Protein AF-A0A1B6J765-F1 (afdb_monomer)

Organism: NCBI:txid320908

Mean predicted aligned error: 17.03 Å

Structure (mmCIF, N/CA/C/O backbone):
data_AF-A0A1B6J765-F1
#
_entry.id   AF-A0A1B6J765-F1
#
loop_
_atom_site.group_PDB
_atom_site.id
_atom_site.type_symbol
_atom_site.label_atom_id
_atom_site.label_alt_id
_atom_site.label_comp_id
_atom_site.label_asym_id
_atom_site.label_entity_id
_atom_site.label_seq_id
_atom_site.pdbx_PDB_ins_code
_atom_site.Cartn_x
_atom_site.Cartn_y
_atom_site.Cartn_z
_atom_site.occupancy
_atom_site.B_iso_or_equiv
_atom_site.auth_seq_id
_atom_site.auth_comp_id
_atom_site.auth_asym_id
_atom_site.auth_atom_id
_atom_site.pdbx_PDB_model_num
ATOM 1 N N . SER A 1 1 ? -28.814 0.340 25.555 1.00 53.62 1 SER A N 1
ATOM 2 C CA . SER A 1 1 ? -27.877 -0.521 26.296 1.00 53.62 1 SER A CA 1
ATOM 3 C C . SER A 1 1 ? -27.407 0.220 27.529 1.00 53.62 1 SER A C 1
ATOM 5 O O . SER A 1 1 ? -26.947 1.342 27.382 1.00 53.62 1 SER A O 1
ATOM 7 N N . GLN A 1 2 ? -27.602 -0.338 28.723 1.00 62.03 2 GLN A N 1
ATOM 8 C CA . GLN A 1 2 ? -27.022 0.190 29.964 1.00 62.03 2 GLN A CA 1
ATOM 9 C C . GLN A 1 2 ? -25.635 -0.446 30.112 1.00 62.03 2 GLN A C 1
ATOM 11 O O . GLN A 1 2 ? -25.536 -1.672 30.098 1.00 62.03 2 GLN A O 1
ATOM 16 N N . SER A 1 3 ? -24.577 0.363 30.157 1.00 79.31 3 SER A N 1
ATOM 17 C CA . SER A 1 3 ? -23.199 -0.123 30.300 1.00 79.31 3 SER A CA 1
ATOM 18 C C . SER A 1 3 ? -22.874 -0.322 31.780 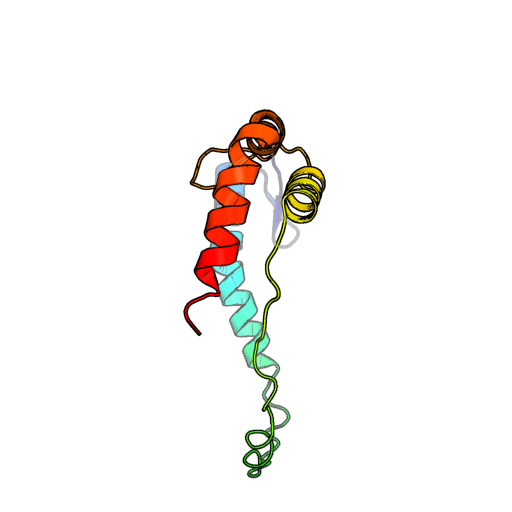1.00 79.31 3 SER A C 1
ATOM 20 O O . SER A 1 3 ? -23.117 0.574 32.583 1.00 79.31 3 SER A O 1
ATOM 22 N N . SER A 1 4 ? -22.312 -1.475 32.140 1.00 85.38 4 SER A N 1
ATOM 23 C CA . SER A 1 4 ? -21.876 -1.785 33.505 1.00 85.38 4 SER A CA 1
ATOM 24 C C . SER A 1 4 ? -20.495 -2.431 33.495 1.00 85.38 4 SER A C 1
ATOM 26 O O . SER A 1 4 ? -20.233 -3.284 32.646 1.00 85.38 4 SER A O 1
ATOM 28 N N . ILE A 1 5 ? -19.641 -2.061 34.447 1.00 88.44 5 ILE A N 1
ATOM 29 C CA . ILE A 1 5 ? -18.293 -2.616 34.626 1.00 88.44 5 ILE A CA 1
ATOM 30 C C . ILE A 1 5 ? -18.120 -3.128 36.059 1.00 88.44 5 ILE A C 1
ATOM 32 O O . ILE A 1 5 ? -18.786 -2.650 36.977 1.00 88.44 5 ILE A O 1
ATOM 36 N N . ILE A 1 6 ? -17.252 -4.122 36.249 1.00 88.81 6 ILE A N 1
ATOM 37 C CA . ILE A 1 6 ? -16.921 -4.663 37.573 1.00 88.81 6 ILE A CA 1
ATOM 38 C C . ILE A 1 6 ? -15.605 -4.032 38.021 1.00 88.81 6 ILE A C 1
ATOM 40 O O . ILE A 1 6 ? -14.597 -4.159 37.329 1.00 88.81 6 ILE A O 1
ATOM 44 N N . ILE A 1 7 ? -15.621 -3.360 39.170 1.00 83.25 7 ILE A N 1
ATOM 45 C CA . ILE A 1 7 ? -14.446 -2.744 39.795 1.00 83.25 7 ILE A CA 1
ATOM 46 C C . ILE A 1 7 ? -14.388 -3.237 41.236 1.00 83.25 7 ILE A C 1
ATOM 48 O O . ILE A 1 7 ? -15.349 -3.047 41.979 1.00 83.25 7 ILE A O 1
ATOM 52 N N . ASN A 1 8 ? -13.277 -3.863 41.637 1.00 82.88 8 ASN A N 1
ATOM 53 C CA . ASN A 1 8 ? -13.084 -4.414 42.987 1.00 82.88 8 ASN A CA 1
ATOM 54 C C . ASN A 1 8 ? -14.277 -5.279 43.445 1.00 82.88 8 ASN A C 1
ATOM 56 O O . ASN A 1 8 ? -14.857 -5.039 44.501 1.00 82.88 8 ASN A O 1
ATOM 60 N N . ASP A 1 9 ? -14.698 -6.215 42.586 1.00 85.62 9 ASP A N 1
ATOM 61 C CA . ASP A 1 9 ? -15.844 -7.118 42.793 1.00 85.62 9 ASP A CA 1
ATOM 62 C C . ASP A 1 9 ? -17.214 -6.434 42.969 1.00 85.62 9 ASP A C 1
ATOM 64 O O . ASP A 1 9 ? -18.216 -7.087 43.267 1.00 85.62 9 ASP A O 1
ATOM 68 N N . LYS A 1 10 ? -17.304 -5.123 42.718 1.00 87.31 10 LYS A N 1
ATOM 69 C CA . LYS A 1 10 ? -18.553 -4.361 42.731 1.00 87.31 10 LYS A CA 1
ATOM 70 C C . LYS A 1 10 ? -19.003 -4.039 41.312 1.00 87.31 10 LYS A C 1
ATOM 72 O O . LYS A 1 10 ? -18.231 -3.550 40.490 1.00 87.31 10 LYS A O 1
ATOM 77 N N . VAL A 1 11 ? -20.286 -4.263 41.038 1.00 88.56 11 VAL A N 1
ATOM 78 C CA . VAL A 1 11 ? -20.915 -3.840 39.782 1.00 88.56 11 VAL A CA 1
ATOM 79 C C . VAL A 1 11 ? -21.187 -2.337 39.841 1.00 88.56 11 VAL A C 1
ATOM 81 O O . VAL A 1 11 ? -21.936 -1.869 40.699 1.00 88.56 11 VAL A O 1
ATOM 84 N N . VAL A 1 12 ? -20.590 -1.593 38.914 1.00 89.50 12 VAL A N 1
ATOM 85 C CA . VAL A 1 12 ? -20.803 -0.157 38.712 1.00 89.50 12 VAL A CA 1
ATOM 86 C C . VAL A 1 12 ? -21.566 0.044 37.408 1.00 89.50 12 VAL A C 1
ATOM 88 O O . VAL A 1 12 ? -21.174 -0.464 36.358 1.00 89.50 12 VAL A O 1
ATOM 91 N N . ASN A 1 13 ? -22.679 0.768 37.478 1.00 90.12 13 ASN A N 1
ATOM 92 C CA . ASN A 1 13 ? -23.591 1.019 36.357 1.00 90.12 13 ASN A CA 1
ATOM 93 C C . ASN A 1 13 ? -23.967 2.503 36.202 1.00 90.12 13 ASN A C 1
ATOM 95 O O . ASN A 1 13 ? -24.742 2.846 35.313 1.00 90.12 13 ASN A O 1
ATOM 99 N N . ASN A 1 14 ? -23.426 3.387 37.047 1.00 90.25 14 ASN A N 1
ATOM 100 C CA . ASN A 1 14 ? -23.573 4.825 36.876 1.00 90.25 14 ASN A CA 1
ATOM 101 C C . ASN A 1 14 ? -22.770 5.265 35.634 1.00 90.25 14 ASN A C 1
ATOM 103 O O . ASN A 1 14 ? -21.556 5.063 35.616 1.00 90.25 14 ASN A O 1
ATOM 107 N N . PRO A 1 15 ? -23.393 5.872 34.605 1.00 88.50 15 PRO A N 1
ATOM 108 C CA . PRO A 1 15 ? -22.705 6.210 33.357 1.00 88.50 15 PRO A CA 1
ATOM 109 C C . PRO A 1 15 ? -21.472 7.106 33.529 1.00 88.50 15 PRO A C 1
ATOM 111 O O . PRO A 1 15 ? -20.494 6.926 32.805 1.00 88.50 15 PRO A O 1
ATOM 114 N N . SER A 1 16 ? -21.500 8.040 34.485 1.00 89.62 16 SER A N 1
ATOM 115 C CA . SER A 1 16 ? -20.371 8.929 34.769 1.00 89.62 16 SER A CA 1
ATOM 116 C C . SER A 1 16 ? -19.219 8.167 35.416 1.00 89.62 16 SER A C 1
ATOM 118 O O . SER A 1 16 ? -18.089 8.280 34.953 1.00 89.62 16 SER A O 1
ATOM 120 N N . GLU A 1 17 ? -19.509 7.329 36.416 1.00 88.25 17 GLU A N 1
ATOM 121 C CA . GLU A 1 17 ? -18.488 6.503 37.081 1.00 88.25 17 GLU A CA 1
ATOM 122 C C . GLU A 1 17 ? -17.881 5.472 36.119 1.00 88.25 17 GLU A C 1
ATOM 124 O O . GLU A 1 17 ? -16.673 5.242 36.124 1.00 88.25 17 GLU A O 1
ATOM 129 N N . VAL A 1 18 ? -18.703 4.877 35.245 1.00 90.06 18 VAL A N 1
ATOM 130 C CA . VAL A 1 18 ? -18.243 3.954 34.197 1.00 90.06 18 VAL A CA 1
ATOM 131 C C . VAL A 1 18 ? -17.282 4.667 33.243 1.00 90.06 18 VAL A C 1
ATOM 133 O O . VAL A 1 18 ? -16.211 4.138 32.946 1.00 90.06 18 VAL A O 1
ATOM 136 N N . ALA A 1 19 ? -17.648 5.861 32.766 1.00 90.12 19 ALA A N 1
ATOM 137 C CA . ALA A 1 19 ? -16.816 6.643 31.856 1.00 90.12 19 ALA A CA 1
ATOM 138 C C . ALA A 1 19 ? -15.506 7.092 32.517 1.00 90.12 19 ALA A C 1
ATOM 140 O O . ALA A 1 19 ? -14.444 7.000 31.905 1.00 90.12 19 ALA A O 1
ATOM 141 N N . GLU A 1 20 ? -15.564 7.537 33.771 1.00 92.25 20 GLU A N 1
ATOM 142 C CA . GLU A 1 20 ? -14.396 7.978 34.530 1.00 92.25 20 GLU A CA 1
ATOM 143 C C . GLU A 1 20 ? -13.400 6.837 34.755 1.00 92.25 20 GLU A C 1
ATOM 145 O O . GLU A 1 20 ? -12.208 6.998 34.476 1.00 92.25 20 GLU A O 1
ATOM 150 N N . HIS A 1 21 ? -13.874 5.658 35.166 1.00 89.69 21 HIS A N 1
ATOM 151 C CA . HIS A 1 21 ? -13.003 4.498 35.340 1.00 89.69 21 HIS A CA 1
ATOM 152 C C . HIS A 1 21 ? -12.411 4.004 34.027 1.00 89.69 21 HIS A C 1
ATOM 154 O O . HIS A 1 21 ? -11.222 3.685 33.973 1.00 89.69 21 HIS A O 1
ATOM 160 N N . PHE A 1 22 ? -13.215 3.970 32.966 1.00 89.56 22 PHE A N 1
ATOM 161 C CA . PHE A 1 22 ? -12.745 3.595 31.640 1.00 89.56 22 PHE A CA 1
ATOM 162 C C . PHE A 1 22 ? -11.639 4.544 31.158 1.00 89.56 22 PHE A C 1
ATOM 164 O O . PHE A 1 22 ? -10.551 4.101 30.791 1.00 89.56 22 PHE A O 1
ATOM 171 N N . ASN A 1 23 ? -11.879 5.855 31.220 1.00 92.31 23 ASN A N 1
ATOM 172 C CA . ASN A 1 23 ? -10.921 6.861 30.762 1.00 92.31 23 ASN A CA 1
ATOM 173 C C . ASN A 1 23 ? -9.639 6.852 31.597 1.00 92.31 23 ASN A C 1
ATOM 175 O O . ASN A 1 23 ? -8.542 6.916 31.039 1.00 92.31 23 ASN A O 1
ATOM 179 N N . THR A 1 24 ? -9.765 6.731 32.919 1.00 91.38 24 THR A N 1
ATOM 180 C CA . THR A 1 24 ? -8.619 6.667 33.833 1.00 91.38 24 THR A CA 1
ATOM 181 C C . THR A 1 24 ? -7.752 5.446 33.543 1.00 91.38 24 THR A C 1
ATOM 183 O O . THR A 1 24 ? -6.540 5.583 33.385 1.00 91.38 24 THR A O 1
ATOM 186 N N . PHE A 1 25 ? -8.365 4.269 33.376 1.00 90.62 25 PHE A N 1
ATOM 187 C CA . PHE A 1 25 ? -7.641 3.037 33.064 1.00 90.62 25 PHE A CA 1
ATOM 188 C C . PHE A 1 25 ? -6.818 3.166 31.776 1.00 90.62 25 PHE A C 1
ATOM 190 O O . PHE A 1 25 ? -5.609 2.937 31.785 1.00 90.62 25 PHE A O 1
ATOM 197 N N . PHE A 1 26 ? -7.442 3.583 30.670 1.00 91.88 26 PHE A N 1
ATOM 198 C CA . PHE A 1 26 ? -6.742 3.683 29.385 1.00 91.88 26 PHE A CA 1
ATOM 199 C C . PHE A 1 26 ? -5.738 4.839 29.322 1.00 91.88 26 PHE A C 1
ATOM 201 O O . PHE A 1 26 ? -4.791 4.765 28.542 1.00 91.88 26 PHE A O 1
ATOM 208 N N . SER A 1 27 ? -5.890 5.863 30.165 1.00 92.62 27 SER A N 1
ATOM 209 C CA . SER A 1 27 ? -4.890 6.930 30.296 1.00 92.62 27 SER A CA 1
ATOM 210 C C . SER A 1 27 ? -3.646 6.475 31.069 1.00 92.62 27 SER A C 1
ATOM 212 O O . SER A 1 27 ? -2.553 6.961 30.797 1.00 92.62 27 SER A O 1
ATOM 214 N N . GLN A 1 28 ? -3.789 5.534 32.010 1.00 91.94 28 GLN A N 1
ATOM 215 C CA . GLN A 1 28 ? -2.712 5.110 32.919 1.00 91.94 28 GLN A CA 1
ATOM 216 C C . GLN A 1 28 ? -2.042 3.784 32.528 1.00 91.94 28 GLN A C 1
ATOM 218 O O . GLN A 1 28 ? -0.925 3.512 32.968 1.00 91.94 28 GLN A O 1
ATOM 223 N N . VAL A 1 29 ? -2.673 2.964 31.677 1.00 89.19 29 VAL A N 1
ATOM 224 C CA . VAL A 1 29 ? -2.199 1.605 31.347 1.00 89.19 29 VAL A CA 1
ATOM 225 C C . VAL A 1 29 ? -0.754 1.562 30.834 1.00 89.19 29 VAL A C 1
ATOM 227 O O . VAL A 1 29 ? -0.019 0.631 31.163 1.00 89.19 29 VAL A O 1
ATOM 230 N N . GLY A 1 30 ? -0.309 2.572 30.080 1.00 84.38 30 GLY A N 1
ATOM 231 C CA . GLY A 1 30 ? 1.073 2.657 29.597 1.00 84.38 30 GLY A CA 1
ATOM 232 C C . GLY A 1 30 ? 2.091 2.809 30.733 1.00 84.38 30 GLY A C 1
ATOM 233 O O . GLY A 1 30 ? 3.053 2.045 30.811 1.00 84.38 30 GLY A O 1
ATOM 234 N N . GLU A 1 31 ? 1.847 3.743 31.654 1.00 87.94 31 GLU A N 1
ATOM 235 C CA . GLU A 1 31 ? 2.715 4.001 32.810 1.00 87.94 31 GLU A CA 1
ATOM 236 C C . GLU A 1 31 ? 2.683 2.844 33.822 1.00 87.94 31 GLU A C 1
ATOM 238 O O . GLU A 1 31 ? 3.728 2.397 34.302 1.00 87.94 31 GLU A O 1
ATOM 243 N N . THR A 1 32 ? 1.500 2.280 34.092 1.00 84.38 32 THR A N 1
ATOM 244 C CA . THR A 1 32 ? 1.358 1.096 34.958 1.00 84.38 32 THR A CA 1
ATOM 245 C C . THR A 1 32 ? 2.128 -0.105 34.399 1.00 84.38 32 THR A C 1
ATOM 247 O O . THR A 1 32 ? 2.792 -0.825 35.141 1.00 84.38 32 THR A O 1
ATOM 250 N N . THR A 1 33 ? 2.104 -0.309 33.079 1.00 85.31 33 THR A N 1
ATOM 251 C CA . THR A 1 33 ? 2.829 -1.423 32.445 1.00 85.31 33 THR A CA 1
ATOM 252 C C . THR A 1 33 ? 4.348 -1.244 32.548 1.00 85.31 33 THR A C 1
ATOM 254 O O . THR A 1 33 ? 5.056 -2.198 32.869 1.00 85.31 33 THR A O 1
ATOM 257 N N . LEU A 1 34 ? 4.850 -0.023 32.330 1.00 84.56 34 LEU A N 1
ATOM 258 C CA . LEU A 1 34 ? 6.280 0.300 32.428 1.00 84.56 34 LEU A CA 1
ATOM 259 C C . LEU A 1 34 ? 6.821 0.170 33.859 1.00 84.56 34 LEU A C 1
ATOM 261 O O . LEU A 1 34 ? 7.921 -0.338 34.080 1.00 84.56 34 LEU A O 1
ATOM 265 N N . THR A 1 35 ? 6.051 0.614 34.851 1.00 81.12 35 THR A N 1
ATOM 266 C CA . THR A 1 35 ? 6.452 0.510 36.261 1.00 81.12 35 THR A CA 1
ATOM 267 C C . THR A 1 35 ? 6.516 -0.946 36.728 1.00 81.12 35 THR A C 1
ATOM 269 O O . THR A 1 35 ? 7.490 -1.318 37.384 1.00 81.12 35 THR A O 1
ATOM 272 N N . LEU A 1 36 ? 5.571 -1.802 36.315 1.00 78.00 36 LEU A N 1
ATOM 273 C CA . LEU A 1 36 ? 5.643 -3.244 36.582 1.00 78.00 36 LEU A CA 1
ATOM 274 C C . LEU A 1 36 ? 6.826 -3.929 35.881 1.00 78.00 36 LEU A C 1
ATOM 276 O O . LEU A 1 36 ? 7.446 -4.816 36.470 1.00 78.00 36 LEU A O 1
ATOM 280 N N . SER A 1 37 ? 7.155 -3.554 34.638 1.00 73.75 37 SER A N 1
ATOM 281 C CA . SER A 1 37 ? 8.275 -4.182 33.921 1.00 73.75 37 SER A CA 1
ATOM 282 C C . SER A 1 37 ? 9.623 -3.856 34.560 1.00 73.75 37 SER A C 1
ATOM 284 O O . SER A 1 37 ? 10.462 -4.743 34.691 1.00 73.75 37 SER A O 1
ATOM 286 N N . ASN A 1 38 ? 9.808 -2.616 35.020 1.00 64.62 38 ASN A N 1
ATOM 287 C CA . ASN A 1 38 ? 11.055 -2.168 35.648 1.00 64.62 38 ASN A CA 1
ATOM 288 C C . ASN A 1 38 ? 11.287 -2.777 37.040 1.00 64.62 38 ASN A C 1
ATOM 290 O O . ASN A 1 38 ? 12.426 -2.876 37.487 1.00 64.62 38 ASN A O 1
ATOM 294 N N . GLN A 1 39 ? 10.231 -3.225 37.724 1.00 60.31 39 GLN A N 1
ATOM 295 C CA . GLN A 1 39 ? 10.352 -3.930 39.005 1.00 60.31 39 GLN A CA 1
ATOM 296 C C . GLN A 1 39 ? 10.808 -5.390 38.851 1.00 60.31 39 GLN A C 1
ATOM 298 O O . GLN A 1 39 ? 11.252 -5.998 39.823 1.00 60.31 39 GLN A O 1
ATOM 303 N N . LYS A 1 40 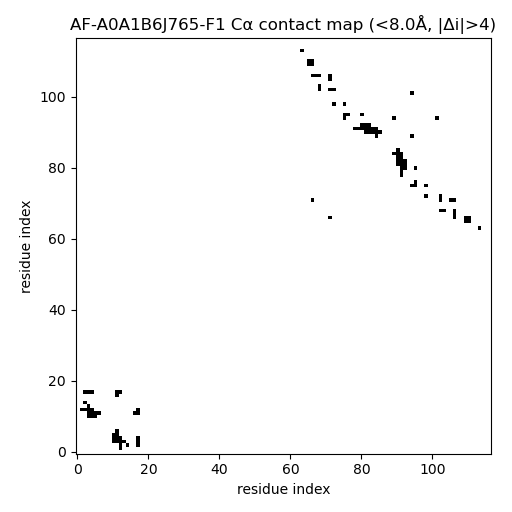? 10.728 -5.966 37.643 1.00 56.38 40 LYS A N 1
ATOM 304 C CA . LYS A 1 40 ? 11.051 -7.380 37.394 1.00 56.38 40 LYS A CA 1
ATOM 305 C C . LYS A 1 40 ? 12.522 -7.628 37.023 1.00 56.38 40 LYS A C 1
ATOM 307 O O . LYS A 1 40 ? 12.924 -8.782 36.915 1.00 56.38 40 LYS A O 1
ATOM 312 N N . THR A 1 41 ? 13.329 -6.580 36.852 1.00 53.59 41 THR A N 1
ATOM 313 C CA . THR A 1 41 ? 14.704 -6.652 36.314 1.00 53.59 41 THR A CA 1
ATOM 314 C C . THR A 1 41 ? 15.826 -6.511 37.352 1.00 53.59 41 THR A C 1
ATOM 316 O O . THR A 1 41 ? 16.982 -6.336 36.975 1.00 53.59 41 THR A O 1
ATOM 319 N N . VAL A 1 42 ? 15.557 -6.657 38.655 1.00 52.47 42 VAL A N 1
ATOM 320 C CA . VAL A 1 42 ? 16.61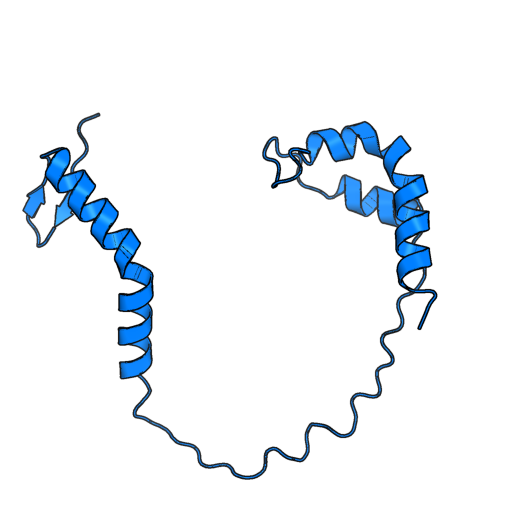2 -6.692 39.698 1.00 52.47 42 VAL A CA 1
ATOM 321 C C . VAL A 1 42 ? 17.163 -8.117 39.881 1.00 52.47 42 VAL A C 1
ATOM 323 O O . VAL A 1 42 ? 17.181 -8.669 40.976 1.00 52.47 42 VAL A O 1
ATOM 326 N N . GLY A 1 43 ? 17.576 -8.754 38.785 1.00 50.56 43 GLY A N 1
ATOM 327 C CA . GLY A 1 43 ? 18.043 -10.141 38.800 1.00 50.56 43 GLY A CA 1
ATOM 328 C C . GLY A 1 43 ? 18.746 -10.559 37.514 1.00 50.56 43 GLY A C 1
ATOM 329 O O . GLY A 1 43 ? 18.243 -11.432 36.820 1.00 50.56 43 GLY A O 1
ATOM 330 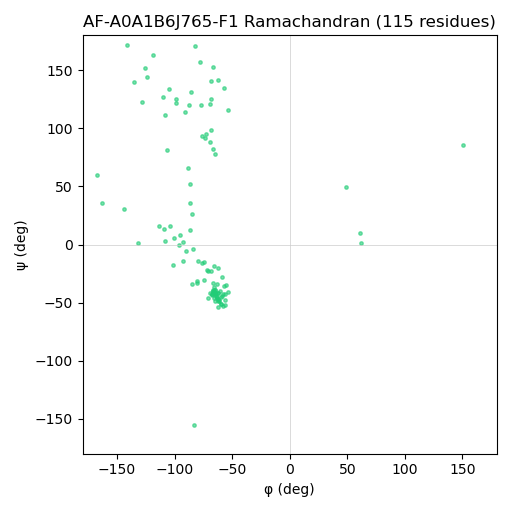N N . ASN A 1 44 ? 19.837 -9.859 37.188 1.00 45.88 44 ASN A N 1
ATOM 331 C CA . ASN A 1 44 ? 21.029 -10.291 36.433 1.00 45.88 44 ASN A CA 1
ATOM 332 C C . ASN A 1 44 ? 21.614 -9.086 35.689 1.00 45.88 44 ASN A C 1
ATOM 334 O O . ASN A 1 44 ? 21.317 -8.836 34.523 1.00 45.88 44 ASN A O 1
ATOM 338 N N . GLN A 1 45 ? 22.462 -8.328 36.385 1.00 49.88 45 GLN A N 1
ATOM 339 C CA . GLN A 1 45 ? 23.513 -7.574 35.712 1.00 49.88 45 GLN A CA 1
ATOM 340 C C . GLN A 1 45 ? 24.578 -8.584 35.281 1.00 49.88 45 GLN A C 1
ATOM 342 O O . GLN A 1 45 ? 25.476 -8.905 36.056 1.00 49.88 45 GLN A O 1
ATOM 347 N N . ASP A 1 46 ? 24.460 -9.105 34.063 1.00 46.62 46 ASP A N 1
ATOM 348 C CA . ASP A 1 46 ? 25.606 -9.710 33.391 1.00 46.62 46 ASP A CA 1
ATOM 349 C C . ASP A 1 46 ? 26.491 -8.570 32.884 1.00 46.62 46 ASP A C 1
ATOM 351 O O . ASP A 1 46 ? 26.289 -8.006 31.808 1.00 46.62 46 ASP A O 1
ATOM 355 N N . SER A 1 47 ? 27.466 -8.202 33.713 1.00 52.94 47 SER A N 1
ATOM 356 C CA . SER A 1 47 ? 28.612 -7.388 33.326 1.00 52.94 47 SER A CA 1
ATOM 357 C C . SER A 1 47 ? 29.480 -8.185 32.354 1.00 52.94 47 SER A C 1
ATOM 359 O O . SER A 1 47 ? 30.464 -8.799 32.753 1.00 52.94 47 SER A O 1
ATOM 361 N N . ASN A 1 48 ? 29.115 -8.194 31.075 1.00 47.66 48 ASN A N 1
ATOM 362 C CA . ASN A 1 48 ? 29.999 -8.642 30.005 1.00 47.66 48 ASN A CA 1
ATOM 363 C C . ASN A 1 48 ? 30.476 -7.421 29.219 1.00 47.66 48 ASN A C 1
ATOM 365 O O . ASN A 1 48 ? 29.960 -7.074 28.158 1.00 47.66 48 ASN A O 1
ATOM 369 N N . GLU A 1 49 ? 31.489 -6.766 29.781 1.00 51.69 49 GLU A N 1
ATOM 370 C CA . GLU A 1 49 ? 32.371 -5.836 29.083 1.00 51.69 49 GLU A CA 1
ATOM 371 C C . GLU A 1 49 ? 33.168 -6.600 28.010 1.00 51.69 49 GLU A C 1
ATOM 373 O O . GLU A 1 49 ? 34.319 -6.959 28.235 1.00 51.69 49 GLU A O 1
ATOM 378 N N . ASN A 1 50 ? 32.563 -6.911 26.856 1.00 49.16 50 ASN A N 1
ATOM 379 C CA . ASN A 1 50 ? 33.328 -7.203 25.634 1.00 49.16 50 ASN A CA 1
ATOM 380 C C . ASN A 1 50 ? 32.516 -7.146 24.324 1.00 49.16 50 ASN A C 1
ATOM 382 O O . ASN A 1 50 ? 32.762 -7.918 23.399 1.00 49.16 50 ASN A O 1
ATOM 386 N N . ASP A 1 51 ? 31.553 -6.232 24.207 1.00 46.62 51 ASP A N 1
ATOM 387 C CA . ASP A 1 51 ? 30.673 -6.153 23.028 1.00 46.62 51 ASP A CA 1
ATOM 388 C C . ASP A 1 51 ? 31.263 -5.293 21.886 1.00 46.62 51 ASP A C 1
ATOM 390 O O . ASP A 1 51 ? 30.569 -4.546 21.201 1.00 46.62 51 ASP A O 1
ATOM 394 N N . GLN A 1 52 ? 32.587 -5.350 21.699 1.00 53.28 52 GLN A N 1
ATOM 395 C CA . GLN A 1 52 ? 33.312 -4.589 20.668 1.00 53.28 52 GLN A CA 1
ATOM 396 C C . GLN A 1 52 ? 33.672 -5.407 19.416 1.00 53.28 52 GLN A C 1
ATOM 398 O O . GLN A 1 52 ? 34.331 -4.873 18.531 1.00 53.28 52 GLN A O 1
ATOM 403 N N . SER A 1 53 ? 33.228 -6.666 19.274 1.00 51.44 53 SER A N 1
ATOM 404 C CA . SER A 1 53 ? 33.617 -7.510 18.122 1.00 51.44 53 SER A CA 1
ATOM 405 C C . SER A 1 53 ? 32.529 -7.800 17.076 1.00 51.44 53 SER A C 1
ATOM 407 O O . SER A 1 53 ? 32.811 -8.490 16.098 1.00 51.44 53 SER A O 1
ATOM 409 N N . ILE A 1 54 ? 31.311 -7.256 17.200 1.00 53.56 54 ILE A N 1
ATOM 410 C CA . ILE A 1 54 ? 30.220 -7.541 16.235 1.00 53.56 54 ILE A CA 1
ATOM 411 C C . ILE A 1 54 ? 30.089 -6.469 15.129 1.00 53.56 54 ILE A C 1
ATOM 413 O O . ILE A 1 54 ? 29.266 -6.599 14.227 1.00 53.56 54 ILE A O 1
ATOM 417 N N . VAL A 1 55 ? 30.917 -5.419 15.121 1.00 55.91 55 VAL A N 1
ATOM 418 C CA . VAL A 1 55 ? 30.731 -4.297 14.173 1.00 55.91 55 VAL A CA 1
ATOM 419 C C . VAL A 1 55 ? 31.523 -4.449 12.860 1.00 55.91 55 VAL A C 1
ATOM 421 O O . VAL A 1 55 ? 31.185 -3.809 11.868 1.00 55.91 55 VAL A O 1
ATOM 424 N N . ASP A 1 56 ? 32.497 -5.359 12.772 1.00 56.81 56 ASP A N 1
ATOM 425 C CA . ASP A 1 56 ? 33.527 -5.268 11.721 1.00 56.81 56 ASP A CA 1
ATOM 426 C C . ASP A 1 56 ? 33.308 -6.073 10.426 1.00 56.81 56 ASP A C 1
ATOM 428 O O . ASP A 1 56 ? 34.204 -6.099 9.592 1.00 56.81 56 ASP A O 1
ATOM 432 N N . ASN A 1 57 ? 32.153 -6.707 10.169 1.00 58.41 57 ASN A N 1
ATOM 433 C CA . ASN A 1 57 ? 31.966 -7.449 8.900 1.00 58.41 57 ASN A CA 1
ATOM 434 C C . ASN A 1 57 ? 30.555 -7.410 8.285 1.00 58.41 57 ASN A C 1
ATOM 436 O O . ASN A 1 57 ? 30.160 -8.334 7.573 1.00 58.41 57 ASN A O 1
ATOM 440 N N . CYS A 1 58 ? 29.785 -6.337 8.474 1.00 58.38 58 CYS A N 1
ATOM 441 C CA . CYS A 1 58 ? 28.561 -6.142 7.686 1.00 58.38 58 CYS A CA 1
ATOM 442 C C . CYS A 1 58 ? 28.866 -5.380 6.382 1.00 58.38 58 CYS A C 1
ATOM 444 O O . CYS A 1 58 ? 28.431 -4.251 6.178 1.00 58.38 58 CYS A O 1
ATOM 446 N N . HIS A 1 59 ? 29.629 -6.001 5.477 1.00 61.25 59 HIS A N 1
ATOM 447 C CA . HIS A 1 59 ? 29.848 -5.498 4.112 1.00 61.25 59 HIS A CA 1
ATOM 448 C C . HIS A 1 59 ? 28.741 -5.935 3.136 1.00 61.25 59 HIS A C 1
ATOM 450 O O . HIS A 1 59 ? 28.967 -6.043 1.929 1.00 61.25 59 HIS A O 1
ATOM 456 N N . THR A 1 60 ? 27.523 -6.199 3.616 1.00 65.12 60 THR A N 1
ATOM 457 C CA . THR A 1 60 ? 26.380 -6.352 2.712 1.00 65.12 60 THR A CA 1
ATOM 458 C C . THR A 1 60 ? 26.010 -4.985 2.167 1.00 65.12 60 THR A C 1
ATOM 460 O O . THR A 1 60 ? 25.273 -4.225 2.791 1.00 65.12 60 THR A O 1
ATOM 463 N N . VAL A 1 61 ? 26.544 -4.674 0.986 1.00 70.81 61 VAL A N 1
ATOM 464 C CA . VAL A 1 61 ? 26.094 -3.542 0.178 1.00 70.81 61 VAL A CA 1
ATOM 465 C C . VAL A 1 61 ? 24.587 -3.691 -0.005 1.00 70.81 61 VAL A C 1
ATOM 467 O O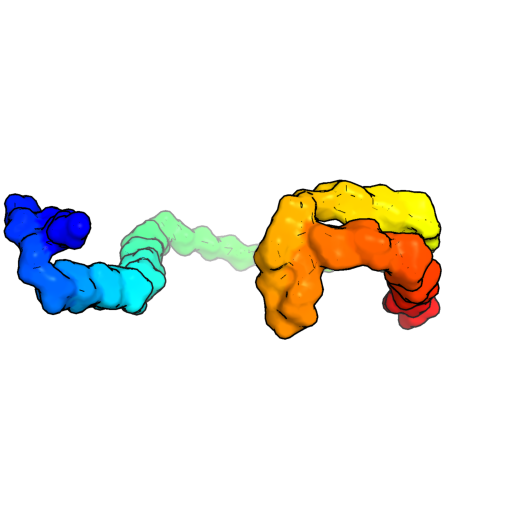 . VAL A 1 61 ? 24.116 -4.671 -0.587 1.00 70.81 61 VAL A O 1
ATOM 470 N N . PHE A 1 62 ? 23.827 -2.739 0.534 1.00 72.56 62 PHE A N 1
ATOM 471 C CA . PHE A 1 62 ? 22.383 -2.683 0.363 1.00 72.56 62 PHE A CA 1
ATOM 472 C C . PHE A 1 62 ? 22.081 -2.331 -1.096 1.00 72.56 62 PHE A C 1
ATOM 474 O O . PHE A 1 62 ? 21.995 -1.166 -1.469 1.00 72.56 62 PHE A O 1
ATOM 481 N N . ASN A 1 63 ? 21.989 -3.359 -1.939 1.00 75.75 63 ASN A N 1
ATOM 482 C CA . ASN A 1 63 ? 21.741 -3.219 -3.365 1.00 75.75 63 ASN A CA 1
ATOM 483 C C . ASN A 1 63 ? 20.320 -3.687 -3.688 1.00 75.75 63 ASN A C 1
ATOM 485 O O . ASN A 1 63 ? 20.009 -4.877 -3.599 1.00 75.75 63 ASN A O 1
ATOM 489 N N . LEU A 1 64 ? 19.458 -2.748 -4.071 1.00 82.81 64 LEU A N 1
ATOM 490 C CA . LEU A 1 64 ? 18.113 -3.045 -4.546 1.00 82.81 64 LEU A CA 1
ATOM 491 C C . LEU A 1 64 ? 18.095 -3.033 -6.073 1.00 82.81 64 LEU A C 1
ATOM 493 O O . LEU A 1 64 ? 18.446 -2.043 -6.711 1.00 82.81 64 LEU A O 1
ATOM 497 N N . GLY A 1 65 ? 17.634 -4.132 -6.667 1.00 86.62 65 GLY A N 1
ATOM 498 C CA . GLY A 1 65 ? 17.383 -4.181 -8.103 1.00 86.62 65 GLY A CA 1
ATOM 499 C C . GLY A 1 65 ? 16.228 -3.254 -8.514 1.00 86.62 65 GLY A C 1
ATOM 500 O O . GLY A 1 65 ? 15.311 -3.019 -7.721 1.00 86.62 65 GLY A O 1
ATOM 501 N N . PRO A 1 66 ? 16.220 -2.754 -9.763 1.00 91.19 66 PRO A N 1
ATOM 502 C CA . PRO A 1 66 ? 15.111 -1.956 -10.266 1.00 91.19 66 PRO A CA 1
ATOM 503 C C . PRO A 1 66 ? 13.808 -2.771 -10.297 1.00 91.19 66 PRO A C 1
ATOM 505 O O . PRO A 1 66 ? 13.784 -3.944 -10.673 1.00 91.19 66 PRO A O 1
ATOM 508 N N . THR A 1 67 ? 12.700 -2.122 -9.950 1.00 95.00 67 THR A N 1
ATOM 509 C CA . THR A 1 67 ? 11.349 -2.666 -10.082 1.00 95.00 67 THR A CA 1
ATOM 510 C C . THR A 1 67 ? 10.796 -2.492 -11.499 1.00 95.00 67 THR A C 1
ATOM 512 O O . THR A 1 67 ? 11.353 -1.791 -12.348 1.00 95.00 67 THR A O 1
ATOM 515 N N . ASN A 1 68 ? 9.655 -3.125 -11.765 1.00 97.00 68 ASN A N 1
ATOM 516 C CA . ASN A 1 68 ? 8.952 -3.064 -13.041 1.00 97.00 68 ASN A CA 1
ATOM 517 C C . ASN A 1 68 ? 7.429 -2.999 -12.848 1.00 97.00 68 ASN A C 1
ATOM 519 O O . ASN A 1 68 ? 6.904 -3.199 -11.751 1.00 97.00 68 ASN A O 1
ATOM 523 N N . PHE A 1 69 ? 6.715 -2.765 -13.950 1.00 98.31 69 PHE A N 1
ATOM 524 C CA . PHE A 1 69 ? 5.254 -2.656 -13.988 1.00 98.31 69 PHE A CA 1
ATOM 525 C C . PHE A 1 69 ? 4.548 -3.862 -13.365 1.00 98.31 69 PHE A C 1
ATOM 527 O O . PHE A 1 69 ? 3.575 -3.694 -12.634 1.00 98.31 69 PHE A O 1
ATOM 534 N N . ARG A 1 70 ? 5.044 -5.081 -13.616 1.00 98.06 70 ARG A N 1
ATOM 535 C CA . ARG A 1 70 ? 4.451 -6.312 -13.077 1.00 98.06 70 ARG A CA 1
ATOM 536 C C . ARG A 1 70 ? 4.609 -6.387 -11.561 1.00 98.06 70 ARG A C 1
ATOM 538 O O . ARG A 1 70 ? 3.653 -6.741 -10.879 1.00 98.06 70 ARG A O 1
ATOM 545 N N . GLY A 1 71 ? 5.787 -6.039 -11.045 1.00 97.56 71 GLY A N 1
ATOM 546 C CA . GLY A 1 71 ? 6.070 -6.013 -9.610 1.00 97.56 71 GLY A CA 1
ATOM 547 C C . GLY A 1 71 ? 5.178 -5.017 -8.874 1.00 97.56 71 GLY A C 1
ATOM 548 O O . GLY A 1 71 ? 4.509 -5.384 -7.910 1.00 97.56 71 GLY A O 1
ATOM 549 N N . VAL A 1 72 ? 5.085 -3.787 -9.385 1.00 98.06 72 VAL A N 1
ATOM 550 C CA . VAL A 1 72 ? 4.226 -2.750 -8.792 1.00 98.06 72 VAL A CA 1
ATOM 551 C C . VAL A 1 72 ? 2.744 -3.125 -8.899 1.00 98.06 72 VAL A C 1
ATOM 553 O O . VAL A 1 72 ? 2.012 -3.002 -7.919 1.00 98.06 72 VAL A O 1
ATOM 556 N N . ARG A 1 73 ? 2.295 -3.677 -10.036 1.00 98.50 73 ARG A N 1
ATOM 557 C CA . ARG A 1 73 ? 0.917 -4.173 -10.191 1.00 98.50 73 ARG A CA 1
ATOM 558 C C . ARG A 1 73 ? 0.587 -5.271 -9.183 1.00 98.50 73 ARG A C 1
ATOM 560 O O . ARG A 1 73 ? -0.487 -5.237 -8.583 1.00 98.50 73 ARG A O 1
ATOM 567 N N . ALA A 1 74 ? 1.488 -6.233 -8.992 1.00 98.25 74 ALA A N 1
ATOM 568 C CA . ALA A 1 74 ? 1.304 -7.308 -8.022 1.00 98.25 74 ALA A CA 1
ATOM 569 C C . ALA A 1 74 ? 1.220 -6.759 -6.589 1.00 98.25 74 ALA A C 1
ATOM 571 O O . ALA A 1 74 ? 0.335 -7.166 -5.839 1.00 98.25 74 ALA A O 1
ATOM 572 N N . ALA A 1 75 ? 2.071 -5.788 -6.244 1.00 97.94 75 ALA A N 1
ATOM 573 C CA . ALA A 1 75 ? 2.048 -5.120 -4.945 1.00 97.94 75 ALA A CA 1
ATOM 574 C C . ALA A 1 75 ? 0.736 -4.354 -4.696 1.00 97.94 75 ALA A C 1
ATOM 576 O O . ALA A 1 75 ? 0.134 -4.498 -3.638 1.00 97.94 75 ALA A O 1
ATOM 577 N N . ILE A 1 76 ? 0.233 -3.596 -5.676 1.00 97.88 76 ILE A N 1
ATOM 578 C CA . ILE A 1 76 ? -1.066 -2.909 -5.555 1.00 97.88 76 ILE A CA 1
ATOM 579 C C . ILE A 1 76 ? -2.210 -3.926 -5.429 1.00 97.88 76 ILE A C 1
ATOM 581 O O . ILE A 1 76 ? -3.121 -3.766 -4.613 1.00 97.88 76 ILE A O 1
ATOM 585 N N . SER A 1 77 ? -2.160 -5.004 -6.213 1.00 97.00 77 SER A N 1
ATOM 586 C CA . SER A 1 77 ? -3.207 -6.031 -6.226 1.00 97.00 77 SER A CA 1
ATOM 587 C C . SER A 1 77 ? -3.284 -6.806 -4.907 1.00 97.00 77 SER A C 1
ATOM 589 O O . SER A 1 77 ? -4.386 -7.172 -4.487 1.00 97.00 77 SER A O 1
ATOM 591 N N . SER A 1 78 ? -2.147 -7.011 -4.231 1.00 97.94 78 SER A N 1
ATOM 592 C CA . SER A 1 78 ? -2.065 -7.735 -2.957 1.00 97.94 78 SER A CA 1
ATOM 593 C C . SER A 1 78 ? -2.595 -6.943 -1.756 1.00 97.94 78 SER A C 1
ATOM 595 O O . SER A 1 78 ? -2.895 -7.540 -0.721 1.00 97.94 78 SER A O 1
ATOM 597 N N . LEU A 1 79 ? -2.786 -5.622 -1.882 1.00 96.38 79 LEU A N 1
ATOM 598 C CA . LEU A 1 79 ? -3.378 -4.803 -0.821 1.00 96.38 79 LEU A CA 1
ATOM 599 C C . LEU A 1 79 ? -4.764 -5.341 -0.439 1.00 96.38 79 LEU A C 1
ATOM 601 O O . LEU A 1 79 ? -5.596 -5.623 -1.298 1.00 96.38 79 LEU A O 1
ATOM 605 N N . LYS A 1 80 ? -5.084 -5.454 0.852 1.00 95.12 80 LYS A N 1
ATOM 606 C CA . LYS A 1 80 ? -6.451 -5.820 1.258 1.00 95.12 80 LYS A CA 1
ATOM 607 C C . LYS A 1 80 ? -7.396 -4.667 0.920 1.00 95.12 80 LYS A C 1
ATOM 609 O O . LYS A 1 80 ? -7.164 -3.549 1.371 1.00 95.12 80 LYS A O 1
ATOM 614 N N . SER A 1 81 ? -8.463 -4.933 0.166 1.00 95.00 81 SER A N 1
ATOM 615 C CA . SER A 1 81 ? -9.461 -3.922 -0.211 1.00 95.00 81 SER A CA 1
ATOM 616 C C . SER A 1 81 ? -10.254 -3.473 1.021 1.00 95.00 81 SER A C 1
ATOM 618 O O . SER A 1 81 ? -11.189 -4.151 1.447 1.00 95.00 81 SER A O 1
ATOM 620 N N . LYS A 1 82 ? -9.876 -2.339 1.614 1.00 93.94 82 LYS A N 1
ATOM 621 C CA . LYS A 1 82 ? -10.498 -1.756 2.808 1.00 93.94 82 LYS A CA 1
ATOM 622 C C . LYS A 1 82 ? -10.948 -0.327 2.500 1.00 93.94 82 LYS A C 1
ATOM 624 O O . LYS A 1 82 ? -10.276 0.351 1.731 1.00 93.94 82 LYS A O 1
ATOM 629 N N . PRO A 1 83 ? -12.082 0.122 3.063 1.00 92.12 83 PRO A N 1
ATOM 630 C CA . PRO A 1 83 ? -12.561 1.490 2.879 1.00 92.12 83 PRO A CA 1
ATOM 631 C C . PRO A 1 83 ? -11.848 2.507 3.783 1.00 92.12 83 PRO A C 1
ATOM 633 O O . PRO A 1 83 ? -11.984 3.698 3.551 1.00 92.12 83 PRO A O 1
ATOM 636 N N . SER A 1 84 ? -11.116 2.056 4.805 1.00 92.81 84 SER A N 1
ATOM 637 C CA . SER A 1 84 ? -10.318 2.923 5.673 1.00 92.81 84 SER A CA 1
ATOM 638 C C . SER A 1 84 ? -9.132 3.517 4.913 1.00 92.81 84 SER A C 1
ATOM 640 O O . SER A 1 84 ? -8.464 2.786 4.171 1.00 92.81 84 SER A O 1
ATOM 642 N N . SER A 1 85 ? -8.834 4.782 5.180 1.00 94.94 85 SER A N 1
ATOM 643 C CA . SER A 1 85 ? -7.687 5.515 4.636 1.00 94.94 85 SER A CA 1
ATOM 644 C C . SER A 1 85 ? -6.752 5.974 5.757 1.00 94.94 85 SER A C 1
ATOM 646 O O . SER A 1 85 ? -7.144 5.968 6.927 1.00 94.94 85 SER A O 1
ATOM 648 N N . GLY A 1 86 ? -5.518 6.339 5.403 1.00 91.88 86 GLY A N 1
ATOM 649 C CA . GLY A 1 86 ? -4.599 7.022 6.312 1.00 91.88 86 GLY A CA 1
ATOM 650 C C . GLY A 1 86 ? -4.857 8.531 6.345 1.00 91.88 86 GLY A C 1
ATOM 651 O O . GLY A 1 86 ? -5.947 8.996 6.021 1.00 91.88 86 GLY A O 1
ATOM 652 N N . ILE A 1 87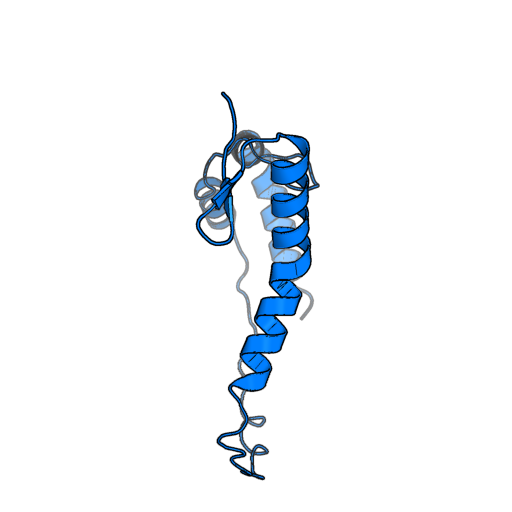 ? -3.824 9.298 6.706 1.00 95.38 87 ILE A N 1
ATOM 653 C CA . ILE A 1 87 ? -3.856 10.772 6.713 1.00 95.38 87 ILE A CA 1
ATOM 654 C C . ILE A 1 87 ? -4.012 11.386 5.312 1.00 95.38 87 ILE A C 1
ATOM 656 O O . ILE A 1 87 ? -4.378 12.546 5.183 1.00 95.38 87 ILE A O 1
ATOM 660 N N . ASP A 1 88 ? -3.732 10.607 4.268 1.00 93.00 88 ASP A N 1
ATOM 661 C CA . ASP A 1 88 ? -3.860 11.003 2.867 1.00 93.00 88 ASP A CA 1
ATOM 662 C C . ASP A 1 88 ? -5.283 10.837 2.314 1.00 93.00 88 ASP A C 1
ATOM 664 O O . ASP A 1 88 ? -5.529 11.184 1.167 1.00 93.00 88 ASP A O 1
ATOM 668 N N . GLU A 1 89 ? -6.211 10.291 3.106 1.00 95.12 89 GLU A N 1
ATOM 669 C CA . GLU A 1 89 ? -7.614 10.051 2.746 1.00 95.12 89 GLU A CA 1
ATOM 670 C C . GLU A 1 89 ? -7.839 9.069 1.571 1.00 95.12 89 GLU A C 1
ATOM 672 O O . GLU A 1 89 ? -8.983 8.699 1.278 1.00 95.12 89 GLU A O 1
ATOM 677 N N . TYR A 1 90 ? -6.784 8.493 0.982 1.00 94.38 90 TYR A N 1
ATOM 678 C CA . TYR A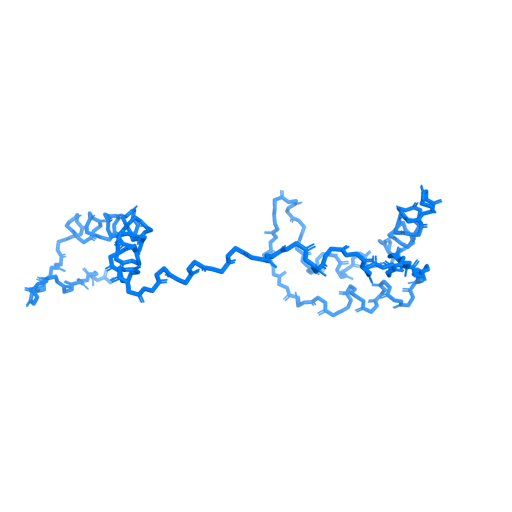 1 90 ? -6.886 7.509 -0.098 1.00 94.38 90 TYR A CA 1
ATOM 679 C C . TYR A 1 90 ? -6.948 6.071 0.429 1.00 94.38 90 TYR A C 1
ATOM 681 O O . TYR A 1 90 ? -5.993 5.510 0.964 1.00 94.38 90 TYR A O 1
ATOM 689 N N . SER A 1 91 ? -8.094 5.420 0.224 1.00 96.81 91 SER A N 1
ATOM 690 C CA . SER A 1 91 ? -8.272 4.024 0.632 1.00 96.81 91 SER A CA 1
ATOM 691 C C . SER A 1 91 ? -7.608 3.063 -0.355 1.00 96.81 91 SER A C 1
ATOM 693 O O . SER A 1 91 ? -7.488 3.343 -1.552 1.00 96.81 91 SER A O 1
ATOM 695 N N . SER A 1 92 ? -7.281 1.850 0.097 1.00 96.38 92 SER A N 1
ATOM 696 C CA . SER A 1 92 ? -6.726 0.817 -0.790 1.00 96.38 92 SER A CA 1
ATOM 697 C C . SER A 1 92 ? -7.683 0.406 -1.919 1.00 96.38 92 SER A C 1
ATOM 699 O O . SER A 1 92 ? -7.236 -0.118 -2.938 1.00 96.38 92 SER A O 1
ATOM 701 N N . LYS A 1 93 ? -8.995 0.661 -1.783 1.00 96.44 93 LYS A N 1
ATOM 702 C CA . LYS A 1 93 ? -9.966 0.498 -2.879 1.00 96.44 93 LYS A CA 1
ATOM 703 C C . LYS A 1 93 ? -9.706 1.484 -4.017 1.00 96.44 93 LYS A C 1
ATOM 705 O O . LYS A 1 93 ? -9.695 1.067 -5.171 1.00 96.44 93 LYS A O 1
ATOM 710 N N . ILE A 1 94 ? -9.484 2.756 -3.689 1.00 96.81 94 ILE A N 1
ATOM 711 C CA . ILE A 1 94 ? -9.219 3.808 -4.679 1.00 96.81 94 ILE A CA 1
ATOM 712 C C . ILE A 1 94 ? -7.864 3.561 -5.344 1.00 96.81 94 ILE A C 1
ATOM 714 O O . ILE A 1 94 ? -7.772 3.599 -6.564 1.00 96.81 94 ILE A O 1
ATOM 718 N N . VAL A 1 95 ? -6.839 3.194 -4.569 1.00 97.12 95 VAL A N 1
ATOM 719 C CA . VAL A 1 95 ? -5.510 2.861 -5.116 1.00 97.12 95 VAL A CA 1
ATOM 720 C C . VAL A 1 95 ? -5.586 1.717 -6.134 1.00 97.12 95 VAL A C 1
ATOM 722 O O . VAL A 1 95 ? -4.972 1.791 -7.194 1.00 97.12 95 VAL A O 1
ATOM 725 N N . LYS A 1 96 ? -6.372 0.669 -5.851 1.00 97.44 96 LYS A N 1
ATOM 726 C CA . LYS A 1 96 ? -6.601 -0.428 -6.805 1.00 97.44 96 LYS A CA 1
ATOM 727 C C . LYS A 1 96 ? -7.380 0.006 -8.038 1.00 97.44 96 LYS A C 1
ATOM 729 O O . LYS A 1 96 ? -7.069 -0.454 -9.130 1.00 97.44 96 LYS A O 1
ATOM 734 N N . TYR A 1 97 ? -8.391 0.850 -7.859 1.00 97.00 97 TYR A N 1
ATOM 735 C CA . TYR A 1 97 ? -9.182 1.381 -8.964 1.00 97.00 97 TYR A CA 1
ATOM 736 C C . TYR A 1 97 ? -8.317 2.214 -9.921 1.00 97.00 97 TYR A C 1
ATOM 738 O O . TYR A 1 97 ? -8.401 2.045 -11.131 1.00 97.00 97 TYR A O 1
ATOM 746 N N . CYS A 1 98 ? -7.415 3.034 -9.381 1.00 97.31 98 CYS A N 1
ATOM 747 C CA . CYS A 1 98 ? -6.499 3.875 -10.152 1.00 97.31 98 CYS A CA 1
ATOM 748 C C . CYS A 1 98 ? -5.191 3.165 -10.553 1.00 97.31 98 CYS A C 1
ATOM 750 O O . CYS A 1 98 ? -4.244 3.832 -10.963 1.00 97.31 98 CYS A O 1
ATOM 752 N N . ALA A 1 99 ? -5.086 1.838 -10.407 1.00 97.62 99 ALA A N 1
ATOM 753 C CA . ALA A 1 99 ? -3.809 1.134 -10.530 1.00 97.62 99 ALA A CA 1
ATOM 754 C C . ALA A 1 99 ? -3.112 1.391 -11.874 1.00 97.62 99 ALA A C 1
ATOM 756 O O . ALA A 1 99 ? -1.906 1.623 -11.895 1.00 97.62 99 ALA A O 1
ATOM 757 N N . ASP A 1 100 ? -3.857 1.385 -12.979 1.00 98.12 100 ASP A N 1
ATOM 758 C CA . ASP A 1 100 ? -3.285 1.561 -14.318 1.00 98.12 100 ASP A CA 1
ATOM 759 C C . ASP A 1 100 ? -2.625 2.937 -14.505 1.00 98.12 100 ASP A C 1
ATOM 761 O O . ASP A 1 100 ? -1.561 3.016 -15.118 1.00 98.12 100 ASP A O 1
ATOM 765 N N . GLU A 1 101 ? -3.174 3.981 -13.879 1.00 98.31 101 GLU A N 1
ATOM 766 C CA . GLU A 1 101 ? -2.621 5.342 -13.896 1.00 98.31 101 GLU A CA 1
ATOM 767 C C . GLU A 1 101 ? -1.467 5.520 -12.898 1.00 98.31 101 GLU A C 1
ATOM 769 O O . GLU A 1 101 ? -0.518 6.264 -13.144 1.00 98.31 101 GLU A O 1
ATOM 774 N N . LEU A 1 102 ? -1.517 4.821 -11.758 1.00 98.06 102 LEU A N 1
ATOM 775 C CA . LEU A 1 102 ? -0.512 4.933 -10.697 1.00 98.06 102 LEU A CA 1
ATOM 776 C C . LEU A 1 102 ? 0.754 4.114 -10.981 1.00 98.06 102 LEU A C 1
ATOM 778 O O . LEU A 1 102 ? 1.846 4.506 -10.569 1.00 98.06 102 LEU A O 1
ATOM 782 N N . ILE A 1 103 ? 0.652 2.978 -11.678 1.00 98.50 103 ILE A N 1
ATOM 783 C CA . ILE A 1 103 ? 1.798 2.085 -11.905 1.00 98.50 103 ILE A CA 1
ATOM 784 C C . ILE A 1 103 ? 2.955 2.786 -12.648 1.00 98.50 103 ILE A C 1
ATOM 786 O O . ILE A 1 103 ? 4.081 2.697 -12.148 1.00 98.50 103 ILE A O 1
ATOM 790 N N . PRO A 1 104 ? 2.756 3.473 -13.796 1.00 98.44 104 PRO A N 1
ATOM 791 C CA . PRO A 1 104 ? 3.856 4.119 -14.514 1.00 98.44 104 PRO A CA 1
ATOM 792 C C . PRO A 1 104 ? 4.663 5.129 -13.671 1.00 98.44 104 PRO A C 1
ATOM 794 O O . PRO A 1 104 ? 5.892 4.985 -13.607 1.00 98.44 104 PRO A O 1
ATOM 797 N N . PRO A 1 105 ? 4.042 6.117 -12.986 1.00 98.00 105 PRO A N 1
ATOM 798 C CA . PRO A 1 105 ? 4.796 7.051 -12.156 1.00 98.00 105 PRO A CA 1
ATOM 799 C C . PRO A 1 105 ? 5.445 6.361 -10.950 1.00 98.00 105 PRO A C 1
ATOM 801 O O . PRO A 1 105 ? 6.590 6.679 -10.634 1.00 98.00 105 PRO A O 1
ATOM 804 N N . LEU A 1 106 ? 4.798 5.369 -10.324 1.00 97.62 106 LEU A N 1
ATOM 805 C CA . LEU A 1 106 ? 5.386 4.636 -9.196 1.00 97.62 106 LEU A CA 1
ATOM 806 C C . LEU A 1 106 ? 6.634 3.839 -9.595 1.00 97.62 106 LEU A C 1
ATOM 808 O O . LEU A 1 106 ? 7.643 3.906 -8.897 1.00 97.62 106 LEU A O 1
ATOM 812 N N . VAL A 1 107 ? 6.614 3.133 -10.733 1.00 97.50 107 VAL A N 1
ATOM 813 C CA . VAL A 1 107 ? 7.804 2.431 -11.256 1.00 97.50 107 VAL A CA 1
ATOM 814 C C . VAL A 1 107 ? 8.949 3.416 -11.493 1.00 97.50 107 VAL A C 1
ATOM 816 O O . VAL A 1 107 ? 10.092 3.134 -11.129 1.00 97.50 107 VAL A O 1
ATOM 819 N N . SER A 1 108 ? 8.648 4.575 -12.087 1.00 96.75 108 SER A N 1
ATOM 820 C CA . SER A 1 108 ? 9.637 5.623 -12.351 1.00 96.75 108 SER A CA 1
ATOM 821 C C . SER A 1 108 ? 10.252 6.164 -11.058 1.00 96.75 108 SER A C 1
ATOM 823 O O . SER A 1 108 ? 11.477 6.223 -10.949 1.00 96.75 108 SER A O 1
ATOM 825 N N . ILE A 1 109 ? 9.419 6.507 -10.068 1.00 96.25 109 ILE A N 1
ATOM 826 C CA . ILE A 1 109 ? 9.858 7.046 -8.774 1.00 96.25 109 ILE A CA 1
ATOM 827 C C . ILE A 1 109 ? 10.725 6.025 -8.039 1.00 96.25 109 ILE A C 1
ATOM 829 O O . ILE A 1 109 ? 11.867 6.340 -7.723 1.00 96.25 109 ILE A O 1
ATOM 833 N N . ILE A 1 110 ? 10.243 4.791 -7.853 1.00 94.75 110 ILE A N 1
ATOM 834 C 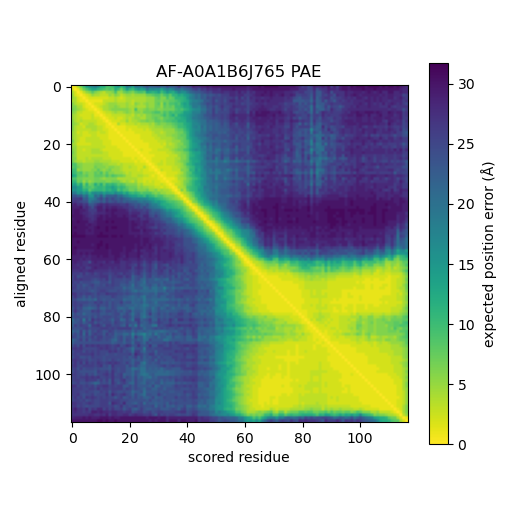CA . ILE A 1 110 ? 10.972 3.736 -7.128 1.00 94.75 110 ILE A CA 1
ATOM 835 C C . ILE A 1 110 ? 12.353 3.508 -7.752 1.00 94.75 110 ILE A C 1
ATOM 837 O O . ILE A 1 110 ? 13.364 3.510 -7.057 1.00 94.75 110 ILE A O 1
ATOM 841 N N . ASN A 1 111 ? 12.419 3.375 -9.079 1.00 93.44 111 ASN A N 1
ATOM 842 C CA . ASN A 1 111 ? 13.685 3.142 -9.774 1.00 93.44 111 ASN A CA 1
ATOM 843 C C . ASN A 1 111 ? 14.641 4.336 -9.731 1.00 93.44 111 ASN A C 1
ATOM 845 O O . ASN A 1 111 ? 15.839 4.150 -9.927 1.00 93.44 111 ASN A O 1
ATOM 849 N N . LYS A 1 112 ? 14.138 5.555 -9.524 1.00 91.81 112 LYS A N 1
ATOM 850 C CA . LYS A 1 112 ? 14.963 6.758 -9.361 1.00 91.81 112 LYS A CA 1
ATOM 851 C C . LYS A 1 112 ? 15.437 6.933 -7.920 1.00 91.81 112 LYS A C 1
ATOM 853 O O . LYS A 1 112 ? 16.564 7.376 -7.731 1.00 91.81 112 LYS A O 1
ATOM 858 N N . SER A 1 113 ? 14.632 6.545 -6.930 1.00 90.69 113 SER A N 1
ATOM 859 C CA . SER A 1 113 ? 14.963 6.658 -5.503 1.00 90.69 113 SER A CA 1
ATOM 860 C C . SER A 1 113 ? 16.236 5.906 -5.110 1.00 90.69 113 SER A C 1
ATOM 862 O O . SER A 1 113 ? 16.917 6.325 -4.183 1.00 90.69 113 SER A O 1
ATOM 864 N N . PHE A 1 114 ? 16.584 4.841 -5.835 1.00 81.06 114 PHE A N 1
ATOM 865 C CA . PHE A 1 114 ? 17.763 4.010 -5.562 1.00 81.06 114 PHE A CA 1
ATOM 866 C C . PHE A 1 114 ? 18.884 4.167 -6.603 1.00 81.06 114 PHE A C 1
ATOM 868 O O . PHE A 1 114 ? 19.800 3.358 -6.650 1.00 81.06 114 PHE A O 1
ATOM 875 N N . ARG A 1 115 ? 18.821 5.192 -7.467 1.00 75.44 115 ARG A N 1
ATOM 876 C CA . ARG A 1 115 ? 19.838 5.455 -8.508 1.00 75.44 115 ARG A CA 1
ATOM 877 C C . ARG A 1 115 ? 20.957 6.412 -8.081 1.00 75.44 115 ARG A C 1
ATOM 879 O O . ARG A 1 115 ? 21.796 6.738 -8.913 1.00 75.44 115 ARG A O 1
ATOM 886 N N . LEU A 1 116 ? 20.951 6.885 -6.834 1.00 58.94 116 LEU A N 1
ATOM 887 C CA . LEU A 1 116 ? 21.906 7.875 -6.310 1.00 58.94 116 LEU A CA 1
ATOM 888 C C . LEU A 1 116 ? 22.850 7.330 -5.220 1.00 58.94 116 LEU 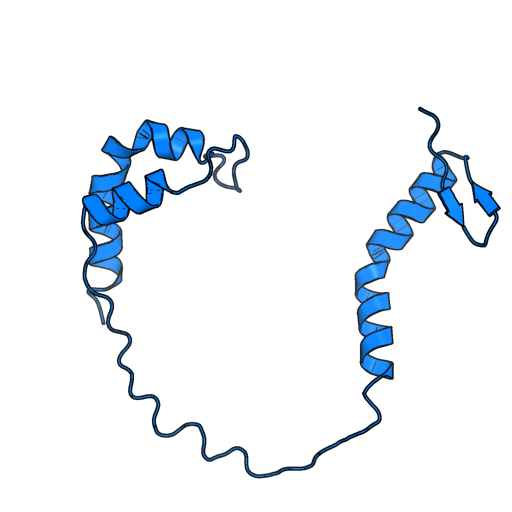A C 1
ATOM 890 O O . LEU A 1 116 ? 23.484 8.125 -4.533 1.00 58.94 116 LEU A O 1
ATOM 894 N N . SER A 1 117 ? 22.959 6.008 -5.069 1.00 52.53 117 SER A N 1
ATOM 895 C CA . SER A 1 117 ? 23.983 5.360 -4.234 1.00 52.53 117 SER A CA 1
ATOM 896 C C . SER A 1 117 ? 25.105 4.785 -5.082 1.00 52.53 117 SER A C 1
ATOM 898 O O . SER A 1 117 ? 24.756 3.998 -5.995 1.00 52.53 117 SER A O 1
#

Sequence (117 aa):
SQSSIIINDKVVNNPSEVAEHFNTFFSQVGETTLTLSNQKTVGNQDSNENDQSIVDNCHTVFNLGPTNFRGVRAAISSLKSKPSSGIDEYSSKIVKYCADELIPPLVSIINKSFRLS

pLDDT: mean 82.78, std 16.79, range [45.88, 98.5]

Foldseek 3Di:
DQDWDADPNDIDRDPVVVVVVVVVCVVCVVVVVVVVVVVVPPPDPPPPPPPPPPPPDPPPDPDDDQDDLVRQLVVLVPDDQDCDDDPVNDGSVNCNVCVVVPSVVVSVVRRVVRPPD

Radius of gyration: 26.27 Å; Cα contacts (8 Å, |Δi|>4): 58; chains: 1; bounding box: 62×21×58 Å

Secondary structure (DSSP, 8-state):
----EEETTEEE--HHHHHHHHHHHHHHHHHHHHHHHHHT--S-------TTSSSTT------PPPP-HHHHHHHHHHS---S---TT---HHHHHHTHHHHHHHHHHHHHHHTS--

Solvent-accessible surface area (backbone atoms only — not comparable to full-atom values): 7589 Å² total; per-residue (Å²): 135,88,67,70,49,76,56,95,92,38,83,42,58,52,67,66,62,47,50,51,52,52,53,50,47,71,70,40,49,66,60,56,50,52,56,56,55,65,68,70,64,88,80,73,87,78,86,69,94,70,87,81,77,82,76,85,76,81,78,73,75,90,75,79,79,76,69,42,64,68,57,50,48,50,56,53,66,68,50,71,79,37,87,68,49,62,97,81,66,64,18,48,48,56,54,50,71,44,35,83,75,48,36,63,60,49,37,53,50,58,45,52,74,68,67,84,121